Protein AF-A0A2P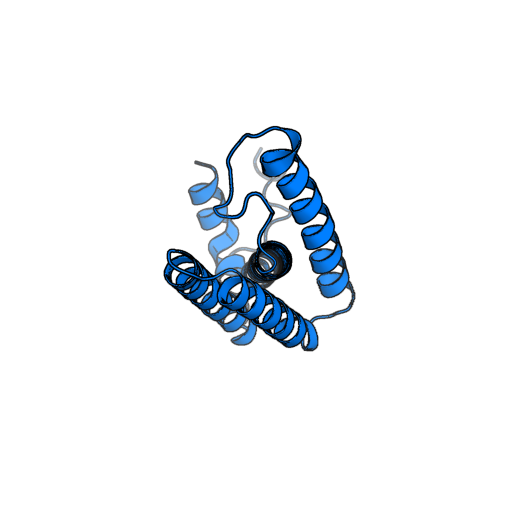5LZZ4-F1 (afdb_monomer_lite)

pLDDT: mean 92.98, std 9.51, range [43.91, 98.75]

Radius of gyration: 17.84 Å; chains: 1; bounding box: 35×32×54 Å

Secondary structure (DSSP, 8-state):
--SSSGGGSPPTT--PPP-HHHHHHHHHHHHHHHHHHHHHTT--HHHHHHHHHHHHHHHHHHHTTS-HHHHHHHHHHHHHHHHHHHIIIIIT-SS--TTSS--TTHHHHHHHHHHHHHHHHTSHHHHHHHHHHHHHHH-

Foldseek 3Di:
DPPPPCPPAFDAPDQQDADPLLVVLQVVLVVLVVCLVVQLPPDDLVSLVVSLVVLVVVLVVSCVPPDPVLVVVLVVQLVVVVVVCCCCPQNVPVDADPVRDDGSNRSSSSSSVSSSVVSCCSGSVCSNCVVVVVVVVPD

Sequence (139 aa):
MTQGFFQYFPKPRECYEHKKRDYFIAVFTFFCVAVCLITDADASLAKQNALGVCGWVFLLGLLLGENREIRLQVVIAIVFATLGEHFASPFMGGYTYRFGNVPAYVPPGHGMVYLTAVALARSGFFLRWHRQIAAFVVT

Structure (mmCIF, N/CA/C/O backbone):
data_AF-A0A2P5LZZ4-F1
#
_entry.id   AF-A0A2P5LZZ4-F1
#
loop_
_atom_site.group_PDB
_atom_site.id
_atom_site.type_symbol
_atom_site.label_atom_id
_atom_site.label_alt_id
_atom_site.label_comp_id
_atom_site.label_asym_id
_atom_site.label_entity_id
_atom_site.label_seq_id
_atom_site.pdbx_PDB_ins_code
_atom_site.Cartn_x
_atom_site.Cartn_y
_atom_site.Cartn_z
_atom_site.occupancy
_atom_site.B_iso_or_equiv
_atom_site.auth_seq_id
_atom_site.auth_comp_id
_atom_site.auth_asym_id
_atom_site.auth_atom_id
_atom_site.pdbx_PDB_model_num
ATOM 1 N N . MET A 1 1 ? 5.530 14.740 -36.698 1.00 43.91 1 MET A N 1
ATOM 2 C CA . MET A 1 1 ? 5.223 15.383 -35.398 1.00 43.91 1 MET A CA 1
ATOM 3 C C . MET A 1 1 ? 4.666 14.374 -34.377 1.00 43.91 1 MET A C 1
ATOM 5 O O . MET A 1 1 ? 3.587 14.574 -33.849 1.00 43.91 1 MET A O 1
ATOM 9 N N . THR A 1 2 ? 5.381 13.287 -34.060 1.00 52.97 2 THR A N 1
ATOM 10 C CA . THR A 1 2 ? 4.885 12.248 -33.115 1.00 52.97 2 THR A CA 1
ATOM 11 C C . THR A 1 2 ? 5.973 11.644 -32.217 1.00 52.97 2 THR A C 1
ATOM 13 O O . THR A 1 2 ? 5.719 10.667 -31.519 1.00 52.97 2 THR A O 1
ATOM 16 N N . GLN A 1 3 ? 7.186 12.210 -32.200 1.00 55.34 3 GLN A N 1
ATOM 17 C CA . GLN A 1 3 ? 8.318 11.618 -31.470 1.00 55.34 3 GLN A CA 1
ATOM 18 C C . GLN A 1 3 ? 8.503 12.112 -30.022 1.00 55.34 3 GLN A C 1
ATOM 20 O O . GLN A 1 3 ? 9.267 11.506 -29.285 1.00 55.34 3 GLN A O 1
ATOM 25 N N . GLY A 1 4 ? 7.786 13.147 -29.569 1.00 62.78 4 GLY A N 1
ATOM 26 C CA . GLY A 1 4 ? 8.041 13.748 -28.249 1.00 62.78 4 GLY A CA 1
ATOM 27 C C . GLY A 1 4 ? 7.485 12.980 -27.041 1.00 62.78 4 GLY A C 1
ATOM 28 O O . GLY A 1 4 ? 8.105 12.974 -25.985 1.00 62.78 4 GLY A O 1
ATOM 29 N N . PHE A 1 5 ? 6.333 12.313 -27.170 1.00 64.81 5 PHE A N 1
ATOM 30 C CA . PHE A 1 5 ? 5.643 11.713 -26.015 1.00 64.81 5 PHE A CA 1
ATOM 31 C C . PHE A 1 5 ? 6.083 10.272 -25.723 1.00 64.81 5 PHE A C 1
ATOM 33 O O . PHE A 1 5 ? 6.220 9.871 -24.571 1.00 64.81 5 PHE A O 1
ATOM 40 N N . PHE A 1 6 ? 6.342 9.479 -26.766 1.00 68.31 6 PHE A N 1
ATOM 41 C CA . PHE A 1 6 ? 6.600 8.044 -26.613 1.00 68.31 6 PHE A CA 1
ATOM 42 C C . PHE A 1 6 ? 8.049 7.690 -26.249 1.00 68.31 6 PHE A C 1
ATOM 44 O O . PHE A 1 6 ? 8.327 6.528 -25.980 1.00 68.31 6 PHE A O 1
ATOM 51 N N . GLN A 1 7 ? 8.962 8.664 -26.207 1.00 75.94 7 GLN A N 1
ATOM 52 C CA . GLN A 1 7 ? 10.387 8.419 -25.942 1.00 75.94 7 GLN A CA 1
ATOM 53 C C . GLN A 1 7 ? 10.683 7.919 -24.520 1.00 75.94 7 GLN A C 1
ATOM 55 O O . GLN A 1 7 ? 11.664 7.214 -24.313 1.00 75.94 7 GLN A O 1
ATOM 60 N N . TYR A 1 8 ? 9.834 8.265 -23.547 1.00 78.81 8 TYR A N 1
ATOM 61 C CA . TYR A 1 8 ? 9.987 7.844 -22.148 1.00 78.81 8 TYR A CA 1
ATOM 62 C C . TYR A 1 8 ? 9.306 6.511 -21.843 1.00 78.81 8 TYR A C 1
ATOM 64 O O . TYR A 1 8 ? 9.385 6.010 -20.724 1.00 78.81 8 TYR A O 1
ATOM 72 N N . PHE A 1 9 ? 8.607 5.942 -22.823 1.00 77.12 9 PHE A N 1
ATOM 73 C CA . PHE A 1 9 ? 7.935 4.673 -22.651 1.00 77.12 9 PHE A CA 1
ATOM 74 C C . PHE A 1 9 ? 8.865 3.495 -22.987 1.00 77.12 9 PHE A C 1
ATOM 76 O O . PHE A 1 9 ? 9.753 3.640 -23.832 1.00 77.12 9 PHE A O 1
ATOM 83 N N . PRO A 1 10 ? 8.643 2.315 -22.374 1.00 81.56 10 PRO A N 1
ATOM 84 C CA . PRO A 1 10 ? 9.338 1.085 -22.742 1.00 81.56 10 PRO A CA 1
ATOM 85 C C . PRO A 1 10 ? 9.316 0.825 -24.254 1.00 81.56 10 PRO A C 1
ATOM 87 O O . PRO A 1 10 ? 8.360 1.174 -24.959 1.00 81.56 10 PRO A O 1
ATOM 90 N N . LYS A 1 11 ? 10.391 0.219 -24.767 1.00 80.06 11 LYS A N 1
ATOM 91 C CA . LYS A 1 11 ? 10.520 -0.066 -26.195 1.00 80.06 11 LYS A CA 1
ATOM 92 C C . LYS A 1 11 ? 9.502 -1.138 -26.600 1.00 80.06 11 LYS A C 1
ATOM 94 O O . LYS A 1 11 ? 9.504 -2.243 -26.055 1.00 80.06 11 LYS A O 1
ATOM 99 N N . PRO A 1 12 ? 8.645 -0.868 -27.597 1.00 69.31 12 PRO A N 1
ATOM 100 C CA . PRO A 1 12 ? 7.708 -1.873 -28.066 1.00 69.31 12 PRO A CA 1
ATOM 101 C C . PRO A 1 12 ? 8.467 -3.071 -28.659 1.00 69.31 12 PRO A C 1
ATOM 103 O O . PRO A 1 12 ? 9.414 -2.885 -29.420 1.00 69.31 12 PRO A O 1
ATOM 106 N N . ARG A 1 13 ? 7.982 -4.290 -28.374 1.00 66.19 13 ARG A N 1
ATOM 107 C CA . ARG A 1 13 ? 8.487 -5.588 -28.883 1.00 66.19 13 ARG A CA 1
ATOM 108 C C . ARG A 1 13 ? 9.774 -6.129 -28.238 1.00 66.19 13 ARG A C 1
ATOM 110 O O . ARG A 1 13 ? 10.314 -7.109 -28.741 1.00 66.19 13 ARG A O 1
ATOM 117 N N . GLU A 1 14 ? 10.227 -5.579 -27.112 1.00 79.94 14 GLU A N 1
ATOM 118 C CA . GLU A 1 14 ? 11.214 -6.264 -26.262 1.00 79.94 14 GLU A CA 1
ATOM 119 C C . GLU A 1 14 ? 10.565 -7.391 -25.434 1.00 79.94 14 GLU A C 1
ATOM 121 O O . GLU A 1 14 ? 9.431 -7.287 -24.947 1.00 79.94 14 GLU A O 1
ATOM 126 N N . CYS A 1 15 ? 11.302 -8.489 -25.248 1.00 81.38 15 CYS A N 1
ATOM 127 C CA . CYS A 1 15 ? 10.918 -9.553 -24.326 1.00 81.38 15 CYS A CA 1
ATOM 128 C C . CYS A 1 15 ? 11.207 -9.119 -22.884 1.00 81.38 15 CYS A C 1
ATOM 130 O O . CYS A 1 15 ? 12.268 -9.408 -22.342 1.00 81.38 15 CYS A O 1
ATOM 132 N N . TYR A 1 16 ? 10.249 -8.438 -22.253 1.00 86.25 16 TYR A N 1
ATOM 133 C CA . TYR A 1 16 ? 10.329 -8.141 -20.822 1.00 86.25 16 TYR A CA 1
ATOM 134 C C . TYR A 1 16 ? 10.128 -9.403 -19.979 1.00 86.25 16 TYR A C 1
ATOM 136 O O . TYR A 1 16 ? 9.111 -10.091 -20.109 1.00 86.25 16 TYR A O 1
ATOM 144 N N . GLU A 1 17 ? 11.094 -9.699 -19.110 1.00 88.56 17 GLU A N 1
ATOM 145 C CA . GLU A 1 17 ? 11.019 -10.838 -18.199 1.00 88.56 17 GLU A CA 1
ATOM 146 C C . GLU A 1 17 ? 9.923 -10.657 -17.143 1.00 88.56 17 GLU A C 1
ATOM 148 O O . GLU A 1 17 ? 9.690 -9.575 -16.597 1.00 88.56 17 GLU A O 1
ATOM 153 N N . HIS A 1 18 ? 9.250 -11.758 -16.821 1.00 91.75 18 HIS A N 1
ATOM 154 C CA . HIS A 1 18 ? 8.247 -11.792 -15.768 1.00 91.75 18 HIS A CA 1
ATOM 155 C C . HIS A 1 18 ? 8.897 -12.149 -14.432 1.00 91.75 18 HIS A C 1
ATOM 157 O O . HIS A 1 18 ? 9.482 -13.219 -14.279 1.00 91.75 18 HIS A O 1
ATOM 163 N N . LYS A 1 19 ? 8.699 -11.303 -13.420 1.00 92.50 19 LYS A N 1
ATOM 164 C CA . LYS A 1 19 ? 9.068 -11.611 -12.037 1.00 92.50 19 LYS A CA 1
ATOM 165 C C . LYS A 1 19 ? 7.833 -12.076 -11.277 1.00 92.50 19 LYS A C 1
ATOM 167 O O . LYS A 1 19 ? 6.942 -11.284 -10.989 1.00 92.50 19 LYS A O 1
ATOM 172 N N . LYS A 1 20 ? 7.778 -13.366 -10.924 1.00 95.69 20 LYS A N 1
ATOM 173 C CA . LYS A 1 20 ? 6.639 -13.969 -10.195 1.00 95.69 20 LYS A CA 1
ATOM 174 C C . LYS A 1 20 ? 6.271 -13.194 -8.923 1.00 95.69 20 LYS A C 1
ATOM 176 O O . LYS A 1 20 ? 5.094 -13.052 -8.612 1.00 95.69 20 LYS A O 1
ATOM 181 N N . ARG A 1 21 ? 7.277 -12.657 -8.227 1.00 96.62 21 ARG A N 1
ATOM 182 C CA . ARG A 1 21 ? 7.099 -11.866 -7.005 1.00 96.62 21 ARG A CA 1
ATOM 183 C C . ARG A 1 21 ? 6.256 -10.605 -7.218 1.00 96.62 21 ARG A C 1
ATOM 185 O O . ARG A 1 21 ? 5.468 -10.281 -6.341 1.00 96.62 21 ARG A O 1
ATOM 192 N N . ASP A 1 22 ? 6.378 -9.933 -8.361 1.00 97.56 22 ASP A N 1
ATOM 193 C CA . ASP A 1 22 ? 5.622 -8.701 -8.615 1.00 97.56 22 ASP A CA 1
ATOM 194 C C . ASP A 1 22 ? 4.116 -8.984 -8.732 1.00 97.56 22 ASP A C 1
ATOM 196 O O . ASP A 1 22 ? 3.294 -8.290 -8.139 1.00 97.56 22 ASP A O 1
ATOM 200 N N . TYR A 1 23 ? 3.756 -10.075 -9.414 1.00 97.88 23 TYR A N 1
ATOM 201 C CA . TYR A 1 23 ? 2.368 -10.539 -9.489 1.00 97.88 23 TYR A CA 1
ATOM 202 C C . TYR A 1 23 ? 1.862 -11.054 -8.140 1.00 97.88 23 TYR A C 1
ATOM 204 O O . TYR A 1 23 ? 0.712 -10.807 -7.787 1.00 97.88 23 TYR A O 1
ATOM 212 N N . PHE A 1 24 ? 2.717 -11.736 -7.371 1.00 98.31 24 PHE A N 1
ATOM 213 C CA . PHE A 1 24 ? 2.373 -12.180 -6.021 1.00 98.31 24 PHE A CA 1
ATOM 214 C C . PHE A 1 24 ? 2.026 -10.999 -5.107 1.00 98.31 24 PHE A C 1
ATOM 216 O O . PHE A 1 24 ? 0.985 -11.047 -4.464 1.00 98.31 24 PHE A O 1
ATOM 223 N N . ILE A 1 25 ? 2.840 -9.933 -5.088 1.00 98.44 25 ILE A N 1
ATOM 224 C CA . ILE A 1 25 ? 2.567 -8.715 -4.302 1.00 98.44 25 ILE A CA 1
ATOM 225 C C . ILE A 1 25 ? 1.177 -8.167 -4.636 1.00 98.44 25 ILE A C 1
ATOM 227 O O . ILE A 1 25 ? 0.401 -7.878 -3.725 1.00 98.44 25 ILE A O 1
ATOM 231 N N . ALA A 1 26 ? 0.855 -8.063 -5.929 1.00 98.19 26 ALA A N 1
ATOM 232 C CA . ALA A 1 26 ? -0.430 -7.547 -6.384 1.00 98.19 26 ALA A CA 1
ATOM 233 C C . ALA A 1 26 ? -1.597 -8.433 -5.927 1.00 98.19 26 ALA A C 1
ATOM 235 O O . ALA A 1 26 ? -2.501 -7.955 -5.245 1.00 98.19 26 ALA A O 1
ATOM 236 N N . VAL A 1 27 ? -1.562 -9.730 -6.250 1.00 98.56 27 VAL A N 1
ATOM 237 C CA . VAL A 1 27 ? -2.631 -10.679 -5.889 1.00 98.56 27 VAL A CA 1
ATOM 238 C C . VAL A 1 27 ? -2.822 -10.742 -4.377 1.00 98.56 27 VAL A C 1
ATOM 240 O O . VAL A 1 27 ? -3.952 -10.679 -3.898 1.00 98.56 27 VAL A O 1
ATOM 243 N N . PHE A 1 28 ? -1.727 -10.827 -3.625 1.00 98.62 28 PHE A N 1
ATOM 244 C CA . PHE A 1 28 ? -1.767 -10.882 -2.170 1.00 98.62 28 PHE A CA 1
ATOM 245 C C . PHE A 1 28 ? -2.364 -9.603 -1.575 1.00 98.62 28 PHE A C 1
ATOM 247 O O . PHE A 1 28 ? -3.224 -9.680 -0.704 1.00 98.62 28 PHE A O 1
ATOM 254 N N . THR A 1 29 ? -1.985 -8.432 -2.091 1.00 98.56 29 THR A N 1
ATOM 255 C CA . THR A 1 29 ? -2.534 -7.149 -1.634 1.00 98.56 29 THR A CA 1
ATOM 256 C C . THR A 1 29 ? -4.031 -7.046 -1.924 1.00 98.56 29 THR A C 1
ATOM 258 O O . THR A 1 29 ? -4.794 -6.711 -1.020 1.00 98.56 29 THR A O 1
ATOM 261 N N . PHE A 1 30 ? -4.480 -7.382 -3.139 1.00 98.00 30 PHE A N 1
ATOM 262 C CA . PHE A 1 30 ? -5.911 -7.398 -3.476 1.00 98.00 30 PHE A CA 1
ATOM 263 C C . PHE A 1 30 ? -6.697 -8.368 -2.591 1.00 98.00 30 PHE A C 1
ATOM 265 O O . PHE A 1 30 ? -7.775 -8.022 -2.107 1.00 98.00 30 PHE A O 1
ATOM 272 N N . PHE A 1 31 ? -6.138 -9.552 -2.327 1.00 98.38 31 PHE A N 1
ATOM 273 C CA . PHE A 1 31 ? -6.720 -10.512 -1.396 1.00 98.38 31 PHE A CA 1
ATOM 274 C C . PHE A 1 31 ? -6.839 -9.929 0.019 1.00 98.38 31 PHE A C 1
ATOM 276 O O . PHE A 1 31 ? -7.923 -9.960 0.600 1.00 98.38 31 PHE A O 1
ATOM 283 N N . CYS A 1 32 ? -5.769 -9.338 0.559 1.00 98.12 32 CYS A N 1
ATOM 284 C CA . CYS A 1 32 ? -5.786 -8.710 1.880 1.00 98.12 32 CYS A CA 1
ATOM 285 C C . CYS A 1 32 ? -6.805 -7.569 1.972 1.00 98.12 32 CYS A C 1
ATOM 287 O O . CYS A 1 32 ? -7.504 -7.478 2.977 1.00 98.12 32 CYS A O 1
ATOM 289 N N . VAL A 1 33 ? -6.922 -6.726 0.940 1.00 96.75 33 VAL A N 1
ATOM 290 C CA . VAL A 1 33 ? -7.915 -5.639 0.894 1.00 96.75 33 VAL A CA 1
ATOM 291 C C . VAL A 1 33 ? -9.335 -6.202 0.911 1.00 96.75 33 VAL A C 1
ATOM 293 O O . VAL A 1 33 ? -10.146 -5.762 1.724 1.00 96.75 33 VAL A O 1
ATOM 296 N N . ALA A 1 34 ? -9.628 -7.203 0.076 1.00 97.06 34 ALA A N 1
ATOM 297 C CA . ALA A 1 34 ? -10.946 -7.834 0.033 1.00 97.06 34 ALA A CA 1
ATOM 298 C C . ALA A 1 34 ? -11.314 -8.469 1.384 1.00 97.06 34 ALA A C 1
ATOM 300 O O . ALA A 1 34 ? -12.394 -8.212 1.917 1.00 97.06 34 ALA A O 1
ATOM 301 N N . VAL A 1 35 ? -10.393 -9.240 1.975 1.00 96.56 35 VAL A N 1
ATOM 302 C CA . VAL A 1 35 ? -10.589 -9.844 3.300 1.00 96.56 35 VAL A CA 1
ATOM 303 C C . VAL A 1 35 ? -10.785 -8.768 4.363 1.00 96.56 35 VAL A C 1
ATOM 305 O O . VAL A 1 35 ? -11.704 -8.891 5.167 1.00 96.56 35 VAL A O 1
ATOM 308 N N . CYS A 1 36 ? -9.972 -7.710 4.365 1.00 95.75 36 CYS A N 1
ATOM 309 C CA . CYS A 1 36 ? -10.065 -6.629 5.345 1.00 95.75 36 CYS A CA 1
ATOM 310 C C . CYS A 1 36 ? -11.427 -5.925 5.281 1.00 95.75 36 CYS A C 1
ATOM 312 O O . CYS A 1 36 ? -12.081 -5.801 6.311 1.00 95.75 36 CYS A O 1
ATOM 314 N N . LEU A 1 37 ? -11.896 -5.551 4.085 1.00 92.44 37 LEU A N 1
ATOM 315 C CA . LEU A 1 37 ? -13.185 -4.872 3.901 1.00 92.44 37 LEU A CA 1
ATOM 316 C C . LEU A 1 37 ? -14.367 -5.722 4.376 1.00 92.44 37 LEU A C 1
ATOM 318 O O . LEU A 1 37 ? -15.234 -5.228 5.093 1.00 92.44 37 LEU A O 1
ATOM 322 N N . ILE A 1 38 ? -14.383 -7.008 4.016 1.00 95.44 38 ILE A N 1
ATOM 323 C CA . ILE A 1 38 ? -15.435 -7.936 4.454 1.00 95.44 38 ILE A CA 1
ATOM 324 C C . ILE A 1 38 ? -15.373 -8.127 5.973 1.00 95.44 38 ILE A C 1
ATOM 326 O O . ILE A 1 38 ? -16.398 -8.152 6.647 1.00 95.44 38 ILE A O 1
ATOM 330 N N . THR A 1 39 ? -14.163 -8.246 6.519 1.00 94.81 39 THR A N 1
ATOM 331 C CA . THR A 1 39 ? -13.945 -8.549 7.936 1.00 94.81 39 THR A CA 1
ATOM 332 C C . THR A 1 39 ? -14.212 -7.349 8.842 1.00 94.81 39 THR A C 1
ATOM 334 O O . THR A 1 39 ? -14.633 -7.549 9.984 1.00 94.81 39 THR A O 1
ATOM 337 N N . ASP A 1 40 ? -13.954 -6.125 8.375 1.00 94.31 40 ASP A N 1
ATOM 338 C CA . ASP A 1 40 ? -14.170 -4.902 9.153 1.00 94.31 40 ASP A CA 1
ATOM 339 C C . ASP A 1 40 ? -15.642 -4.471 9.188 1.00 94.31 40 ASP A C 1
ATOM 341 O O . ASP A 1 40 ? -16.058 -3.822 10.152 1.00 94.31 40 ASP A O 1
ATOM 345 N N . ALA A 1 41 ? -16.454 -4.900 8.213 1.00 92.19 41 ALA A N 1
ATOM 346 C CA . ALA A 1 41 ? -17.870 -4.539 8.083 1.00 92.19 41 ALA A CA 1
ATOM 347 C C . ALA A 1 41 ? -18.676 -4.710 9.386 1.00 92.19 41 ALA A C 1
ATOM 349 O O . ALA A 1 41 ? -19.506 -3.863 9.714 1.00 92.19 41 ALA A O 1
ATOM 350 N N . ASP A 1 42 ? -18.364 -5.733 10.186 1.00 92.88 42 ASP A N 1
ATOM 351 C CA . ASP A 1 42 ? -18.997 -6.045 11.476 1.00 92.88 42 ASP A CA 1
ATOM 352 C C . ASP A 1 42 ? -18.000 -6.130 12.652 1.00 92.88 42 ASP A C 1
ATOM 354 O O . ASP A 1 42 ? -18.327 -6.616 13.735 1.00 92.88 42 ASP A O 1
ATOM 358 N N . ALA A 1 43 ? -16.757 -5.680 12.454 1.00 92.75 43 ALA A N 1
ATOM 359 C CA . ALA A 1 43 ? -15.705 -5.848 13.445 1.00 92.75 43 ALA A CA 1
ATOM 360 C C . ALA A 1 43 ? -15.924 -5.083 14.762 1.00 92.75 43 ALA A C 1
ATOM 362 O O . ALA A 1 43 ? -16.386 -3.947 14.810 1.00 92.75 43 ALA A O 1
ATOM 363 N N . SER A 1 44 ? -15.470 -5.681 15.864 1.00 96.19 44 SER A N 1
ATOM 364 C CA . SER A 1 44 ? -15.185 -4.927 17.084 1.00 96.19 44 SER A CA 1
ATOM 365 C C . SER A 1 44 ? -13.918 -4.082 16.905 1.00 96.19 44 SER A C 1
ATOM 367 O O . SER A 1 44 ? -13.079 -4.376 16.050 1.00 96.19 44 SER A O 1
ATOM 369 N N . LEU A 1 45 ? -13.717 -3.073 17.758 1.00 95.50 45 LEU A N 1
ATOM 370 C CA . LEU A 1 45 ? -12.493 -2.263 17.741 1.00 95.50 45 LEU A CA 1
ATOM 371 C C . LEU A 1 45 ? -11.225 -3.122 17.915 1.00 95.50 45 LEU A C 1
ATOM 373 O O . LEU A 1 45 ? -10.213 -2.887 17.263 1.00 95.50 45 LEU A O 1
ATOM 377 N N . ALA A 1 46 ? -11.294 -4.173 18.740 1.00 96.50 46 ALA A N 1
ATOM 378 C CA . ALA A 1 46 ? -10.191 -5.117 18.915 1.00 96.50 46 ALA A CA 1
ATOM 379 C C . ALA A 1 46 ? -9.875 -5.889 17.622 1.00 96.50 46 ALA A C 1
ATOM 381 O O . ALA A 1 46 ? -8.708 -6.010 17.252 1.00 96.50 46 ALA A O 1
ATOM 382 N N . LYS A 1 47 ? -10.903 -6.365 16.903 1.00 96.25 47 LYS A N 1
ATOM 383 C CA . LYS A 1 47 ? -10.746 -7.051 15.609 1.00 96.25 47 LYS A CA 1
ATOM 384 C C . LYS A 1 47 ? -10.189 -6.093 14.547 1.00 96.25 47 LYS A C 1
ATOM 386 O O . LYS A 1 47 ? -9.285 -6.474 13.812 1.00 96.25 47 LYS A O 1
ATOM 391 N N . GLN A 1 48 ? -10.635 -4.836 14.534 1.00 97.00 48 GLN A N 1
ATOM 392 C CA . GLN A 1 48 ? -10.096 -3.795 13.654 1.00 97.00 48 GLN A CA 1
ATOM 393 C C . GLN A 1 48 ? -8.609 -3.498 13.932 1.00 97.00 48 GLN A C 1
ATOM 395 O O . GLN A 1 48 ? -7.803 -3.402 13.006 1.00 97.00 48 GLN A O 1
ATOM 400 N N . ASN A 1 49 ? -8.213 -3.415 15.204 1.00 96.75 49 ASN A N 1
ATOM 401 C CA . ASN A 1 49 ? -6.810 -3.234 15.583 1.00 96.75 49 ASN A CA 1
ATOM 402 C C . ASN A 1 49 ? -5.955 -4.458 15.225 1.00 96.75 49 ASN A C 1
ATOM 404 O O . ASN A 1 49 ? -4.827 -4.296 14.760 1.00 96.75 49 ASN A O 1
ATOM 408 N N . ALA A 1 50 ? -6.494 -5.672 15.375 1.00 97.69 50 ALA A N 1
ATOM 409 C CA . ALA A 1 50 ? -5.825 -6.895 14.937 1.00 97.69 50 ALA A CA 1
ATOM 410 C C . ALA A 1 50 ? -5.585 -6.896 13.418 1.00 97.69 50 ALA A C 1
ATOM 412 O O . ALA A 1 50 ? -4.476 -7.206 12.984 1.00 97.69 50 ALA A O 1
ATOM 413 N N . LEU A 1 51 ? -6.565 -6.457 12.615 1.00 97.56 51 LEU A N 1
ATOM 414 C CA . LEU A 1 51 ? -6.373 -6.228 11.175 1.00 97.56 51 LEU A CA 1
ATOM 415 C C . LEU A 1 51 ? -5.254 -5.210 10.910 1.00 97.56 51 LEU A C 1
ATOM 417 O O . LEU A 1 51 ? -4.456 -5.407 9.995 1.00 97.56 51 LEU A O 1
ATOM 421 N N . GLY A 1 52 ? -5.151 -4.163 11.733 1.00 97.81 52 GLY A N 1
ATOM 422 C CA . GLY A 1 52 ? -4.056 -3.193 11.677 1.00 97.81 52 GLY A CA 1
ATOM 423 C C . GLY A 1 52 ? -2.681 -3.821 11.889 1.00 97.81 52 GLY A C 1
ATOM 424 O O . GLY A 1 52 ? -1.775 -3.615 11.079 1.00 97.81 52 GLY A O 1
ATOM 425 N N . VAL A 1 53 ? -2.536 -4.641 12.932 1.00 98.44 53 VAL A N 1
ATOM 426 C CA . VAL A 1 53 ? -1.297 -5.389 13.204 1.00 98.44 53 VAL A CA 1
ATOM 427 C C . VAL A 1 53 ? -0.962 -6.321 12.039 1.00 98.44 53 VAL A C 1
ATOM 429 O O . VAL A 1 53 ? 0.170 -6.304 11.554 1.00 98.44 53 VAL A O 1
ATOM 432 N N . CYS A 1 54 ? -1.937 -7.087 11.542 1.00 98.31 54 CYS A N 1
ATOM 433 C CA . CYS A 1 54 ? -1.745 -7.958 10.381 1.00 98.31 54 CYS A CA 1
ATOM 434 C C . CYS A 1 54 ? -1.292 -7.168 9.147 1.00 98.31 54 CYS A C 1
ATOM 436 O O . CYS A 1 54 ? -0.335 -7.570 8.488 1.00 98.31 54 CYS A O 1
ATOM 438 N N . GLY A 1 55 ? -1.924 -6.024 8.868 1.00 98.38 55 GLY A N 1
ATOM 439 C CA . GLY A 1 55 ? -1.557 -5.148 7.758 1.00 98.38 55 GLY A CA 1
ATOM 440 C C . GLY A 1 55 ? -0.098 -4.699 7.831 1.00 98.38 55 GLY A C 1
ATOM 441 O O . GLY A 1 55 ? 0.625 -4.799 6.840 1.00 98.38 55 GLY A O 1
ATOM 442 N N . TRP A 1 56 ? 0.367 -4.270 9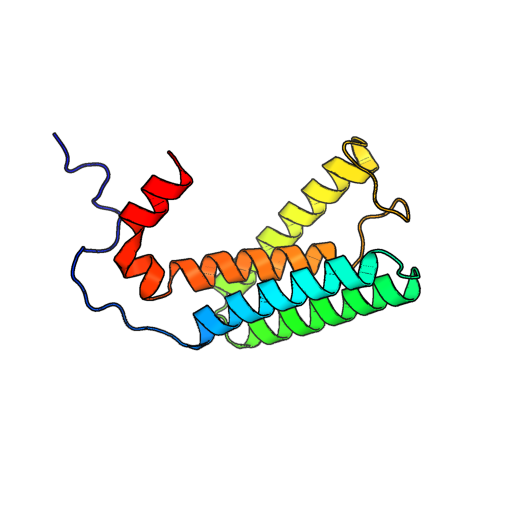.007 1.00 98.62 56 TRP A N 1
ATOM 443 C CA . TRP A 1 56 ? 1.769 -3.891 9.205 1.00 98.62 56 TRP A CA 1
ATOM 444 C C . TRP A 1 56 ? 2.731 -5.068 9.051 1.00 98.62 56 TRP A C 1
ATOM 446 O O . TRP A 1 56 ? 3.741 -4.929 8.363 1.00 98.62 56 TRP A O 1
ATOM 456 N N . VAL A 1 57 ? 2.422 -6.228 9.637 1.00 98.75 57 VAL A N 1
ATOM 457 C CA . VAL A 1 57 ? 3.249 -7.441 9.498 1.00 98.75 57 VAL A CA 1
ATOM 458 C C . VAL A 1 57 ? 3.390 -7.834 8.028 1.00 98.75 57 VAL A C 1
ATOM 460 O O . VAL A 1 57 ? 4.498 -8.096 7.559 1.00 98.75 57 VAL A O 1
ATOM 463 N N . PHE A 1 58 ? 2.286 -7.827 7.285 1.00 98.62 58 PHE A N 1
ATOM 464 C CA . PHE A 1 58 ? 2.274 -8.151 5.864 1.00 98.62 58 PHE A CA 1
ATOM 465 C C . PHE A 1 58 ? 3.063 -7.140 5.040 1.00 98.62 58 PHE A C 1
ATOM 467 O O . PHE A 1 58 ? 3.946 -7.542 4.283 1.00 98.62 58 PHE A O 1
ATOM 474 N N . LEU A 1 59 ? 2.821 -5.842 5.228 1.00 98.75 59 LEU A N 1
ATOM 475 C CA . LEU A 1 59 ? 3.572 -4.795 4.541 1.00 98.75 59 LEU A CA 1
ATOM 476 C C . LEU A 1 59 ? 5.079 -4.926 4.796 1.00 98.75 59 LEU A C 1
ATOM 478 O O . LEU A 1 59 ? 5.864 -4.943 3.848 1.00 98.75 59 LEU A O 1
ATOM 482 N N . LEU A 1 60 ? 5.487 -5.049 6.062 1.00 98.69 60 LEU A N 1
ATOM 483 C CA . LEU A 1 60 ? 6.896 -5.196 6.425 1.00 98.69 60 LEU A CA 1
ATOM 484 C C . LEU A 1 60 ? 7.500 -6.448 5.783 1.00 98.69 60 LEU A C 1
ATOM 486 O O . LEU A 1 60 ? 8.581 -6.362 5.204 1.00 98.69 60 LEU A O 1
ATOM 490 N N . GLY A 1 61 ? 6.781 -7.574 5.800 1.00 98.69 61 GLY A N 1
ATOM 491 C CA . GLY A 1 61 ? 7.193 -8.809 5.133 1.00 98.69 61 GLY A CA 1
ATOM 492 C C . GLY A 1 61 ? 7.408 -8.639 3.626 1.00 98.69 61 GLY A C 1
ATOM 493 O O . GLY A 1 61 ? 8.433 -9.073 3.099 1.00 98.69 61 GLY A O 1
ATOM 494 N N . LEU A 1 62 ? 6.499 -7.953 2.926 1.00 98.56 62 LEU A N 1
ATOM 495 C CA . LEU A 1 62 ? 6.647 -7.672 1.491 1.00 98.56 62 LEU A CA 1
ATOM 496 C C . LEU A 1 62 ? 7.857 -6.765 1.204 1.00 98.56 62 LEU A C 1
ATOM 498 O O . LEU A 1 62 ? 8.579 -6.992 0.223 1.00 98.56 62 LEU A O 1
ATOM 502 N N . LEU A 1 63 ? 8.107 -5.780 2.075 1.00 98.56 63 LEU A N 1
ATOM 503 C CA . LEU A 1 63 ? 9.219 -4.830 1.969 1.00 98.56 63 LEU A CA 1
ATOM 504 C C . LEU A 1 63 ? 10.597 -5.456 2.220 1.00 98.56 63 LEU A C 1
ATOM 506 O O . LEU A 1 63 ? 11.592 -4.920 1.722 1.00 98.56 63 LEU A O 1
ATOM 510 N N . LEU A 1 64 ? 10.686 -6.594 2.923 1.00 97.81 64 LEU A N 1
ATOM 511 C CA . LEU A 1 64 ? 11.963 -7.289 3.149 1.00 97.81 64 LEU A CA 1
ATOM 512 C C . LEU A 1 64 ? 12.677 -7.649 1.839 1.00 97.81 64 LEU A C 1
ATOM 514 O O . LEU A 1 64 ? 13.904 -7.621 1.788 1.00 97.81 64 LEU A O 1
ATOM 518 N N . GLY A 1 65 ? 11.933 -7.924 0.767 1.00 95.44 65 GLY A N 1
ATOM 519 C CA . GLY A 1 65 ? 12.521 -8.199 -0.546 1.00 95.44 65 GLY A CA 1
ATOM 520 C C . GLY A 1 65 ? 12.762 -6.961 -1.421 1.00 95.44 65 GLY A C 1
ATOM 521 O O . GLY A 1 65 ? 13.225 -7.105 -2.551 1.00 95.44 65 GLY A O 1
ATOM 522 N N . GLU A 1 66 ? 12.406 -5.756 -0.974 1.00 98.12 66 GLU A N 1
ATOM 523 C CA . GLU A 1 66 ? 12.591 -4.520 -1.749 1.00 98.12 66 GLU A CA 1
ATOM 524 C C . GLU A 1 66 ? 13.922 -3.829 -1.447 1.00 98.12 66 GLU A C 1
ATOM 526 O O . GLU A 1 66 ? 14.503 -4.016 -0.377 1.00 98.12 66 GLU A O 1
ATOM 531 N N . ASN A 1 67 ? 14.388 -3.004 -2.389 1.00 97.69 67 ASN A N 1
ATOM 532 C CA . ASN A 1 67 ? 15.560 -2.150 -2.200 1.00 97.69 67 ASN A CA 1
ATOM 533 C C . ASN A 1 67 ? 15.236 -0.921 -1.328 1.00 97.69 67 ASN A C 1
ATOM 535 O O . ASN A 1 67 ? 14.085 -0.664 -0.962 1.00 97.69 67 ASN A O 1
ATOM 539 N N . ARG A 1 68 ? 16.273 -0.160 -0.961 1.00 98.12 68 ARG A N 1
ATOM 540 C CA . ARG A 1 68 ? 16.142 0.984 -0.049 1.00 98.12 68 ARG A CA 1
ATOM 541 C C . ARG A 1 68 ? 15.262 2.085 -0.638 1.00 98.12 68 ARG A C 1
ATOM 543 O O . ARG A 1 68 ? 14.500 2.707 0.098 1.00 98.12 68 ARG A O 1
ATOM 550 N N . GLU A 1 69 ? 15.352 2.295 -1.943 1.00 98.19 69 GLU A N 1
ATOM 551 C CA . GLU A 1 69 ? 14.625 3.325 -2.676 1.00 98.19 69 GLU A CA 1
ATOM 552 C C . GLU A 1 69 ? 13.115 3.064 -2.625 1.00 98.19 69 GLU A C 1
ATOM 554 O O . GLU A 1 69 ? 12.354 3.946 -2.233 1.00 98.19 69 GLU A O 1
ATOM 559 N N . ILE A 1 70 ? 12.680 1.836 -2.925 1.00 98.19 70 ILE A N 1
ATOM 560 C CA . ILE A 1 70 ? 11.260 1.455 -2.895 1.00 98.19 70 ILE A CA 1
ATOM 561 C C . ILE A 1 70 ? 10.723 1.470 -1.464 1.00 98.19 70 ILE A C 1
ATOM 563 O O . ILE A 1 70 ? 9.618 1.956 -1.229 1.00 98.19 70 ILE A O 1
ATOM 567 N N . ARG A 1 71 ? 11.506 1.001 -0.484 1.00 98.69 71 ARG A N 1
ATOM 568 C CA . ARG A 1 71 ? 11.119 1.096 0.934 1.00 98.69 71 ARG A CA 1
ATOM 569 C C . ARG A 1 71 ? 10.871 2.546 1.345 1.00 98.69 71 ARG A C 1
ATOM 571 O O . ARG A 1 71 ? 9.864 2.826 1.990 1.00 98.69 71 ARG A O 1
ATOM 578 N N . LEU A 1 72 ? 11.753 3.465 0.949 1.00 98.56 72 LEU A N 1
ATOM 579 C CA . LEU A 1 72 ? 11.596 4.888 1.246 1.00 98.56 72 LEU A CA 1
ATOM 580 C C . LEU A 1 72 ? 10.366 5.480 0.547 1.00 98.56 72 LEU A C 1
ATOM 582 O O . LEU A 1 72 ? 9.597 6.193 1.186 1.00 98.56 72 LEU A O 1
ATOM 586 N N . GLN A 1 73 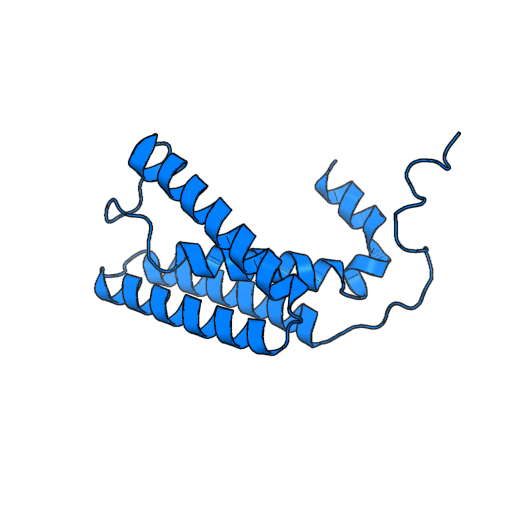? 10.146 5.155 -0.729 1.00 98.44 73 GLN A N 1
ATOM 587 C CA . GLN A 1 73 ? 8.952 5.581 -1.463 1.00 98.44 73 GLN A CA 1
ATOM 588 C C . GLN A 1 73 ? 7.661 5.123 -0.776 1.00 98.44 73 GLN A C 1
ATOM 590 O O . GLN A 1 73 ? 6.746 5.924 -0.602 1.00 98.44 73 GLN A O 1
ATOM 595 N N . VAL A 1 74 ? 7.605 3.865 -0.329 1.00 98.62 74 VAL A N 1
ATOM 596 C CA . VAL A 1 74 ? 6.454 3.314 0.401 1.00 98.62 74 VAL A CA 1
ATOM 597 C C . VAL A 1 74 ? 6.241 4.048 1.725 1.00 98.62 74 VAL A C 1
ATOM 599 O O . VAL A 1 74 ? 5.113 4.415 2.034 1.00 98.62 74 VAL A O 1
ATOM 602 N N . VAL A 1 75 ? 7.304 4.322 2.488 1.00 98.62 75 VAL A N 1
ATOM 603 C CA . VAL A 1 75 ? 7.201 5.101 3.735 1.00 98.62 75 VAL A CA 1
ATOM 604 C C . VAL A 1 75 ? 6.648 6.502 3.466 1.00 98.62 75 VAL A C 1
ATOM 606 O O . VAL A 1 75 ? 5.723 6.932 4.154 1.00 98.62 75 VAL A O 1
ATOM 609 N N . ILE A 1 76 ? 7.157 7.197 2.445 1.00 98.50 76 ILE A N 1
ATOM 610 C CA . ILE A 1 76 ? 6.664 8.527 2.055 1.00 98.50 76 ILE A CA 1
ATOM 611 C C . ILE A 1 76 ? 5.187 8.455 1.650 1.00 98.50 76 ILE A C 1
ATOM 613 O O . ILE A 1 76 ? 4.392 9.280 2.099 1.00 98.50 76 ILE A O 1
ATOM 617 N N . ALA A 1 77 ? 4.804 7.454 0.853 1.00 98.25 77 ALA A N 1
ATOM 618 C CA . ALA A 1 77 ? 3.423 7.249 0.429 1.00 98.25 77 ALA A CA 1
ATOM 619 C C . ALA A 1 77 ? 2.487 7.010 1.621 1.00 98.25 77 ALA A C 1
ATOM 621 O O . ALA A 1 77 ? 1.410 7.597 1.669 1.00 98.25 77 ALA A O 1
ATOM 622 N N . ILE A 1 78 ? 2.907 6.211 2.608 1.00 98.62 78 ILE A N 1
ATOM 623 C CA . ILE A 1 78 ? 2.135 5.974 3.836 1.00 98.62 78 ILE A CA 1
ATOM 624 C C . ILE A 1 78 ? 1.951 7.270 4.614 1.00 98.62 78 ILE A C 1
ATOM 626 O O . ILE A 1 78 ? 0.830 7.565 5.017 1.00 98.62 78 ILE A O 1
ATOM 630 N N . VAL A 1 79 ? 3.019 8.046 4.822 1.00 98.62 79 VAL A N 1
ATOM 631 C CA . VAL A 1 79 ? 2.934 9.322 5.551 1.00 98.62 79 VAL A CA 1
ATOM 632 C C . VAL A 1 79 ? 1.969 10.266 4.843 1.00 98.62 79 VAL A C 1
ATOM 634 O O . VAL A 1 79 ? 1.045 10.779 5.469 1.00 98.62 79 VAL A O 1
ATOM 637 N N . PHE A 1 80 ? 2.137 10.449 3.533 1.00 98.50 80 PHE A N 1
ATOM 638 C CA . PHE A 1 80 ? 1.290 11.340 2.749 1.00 98.50 80 PHE A CA 1
ATOM 639 C C . PHE A 1 80 ? -0.178 10.895 2.752 1.00 98.50 80 PHE A C 1
ATOM 641 O O . PHE A 1 80 ? -1.058 11.697 3.059 1.00 98.50 80 PHE A O 1
ATOM 648 N N . ALA A 1 81 ? -0.443 9.615 2.476 1.00 98.12 81 ALA A N 1
ATOM 649 C CA . ALA A 1 81 ? -1.797 9.069 2.470 1.00 98.12 81 ALA A CA 1
ATOM 650 C C . ALA A 1 81 ? -2.442 9.155 3.857 1.00 98.12 81 ALA A C 1
ATOM 652 O O . ALA A 1 81 ? -3.583 9.575 3.967 1.00 98.12 81 ALA A O 1
ATOM 653 N N . THR A 1 82 ? -1.701 8.850 4.924 1.00 97.94 82 THR A N 1
ATOM 654 C CA . THR A 1 82 ? -2.219 8.920 6.299 1.00 97.94 82 THR A CA 1
ATOM 655 C C . THR A 1 82 ? -2.586 10.348 6.689 1.00 97.94 82 THR A C 1
ATOM 657 O O . THR A 1 82 ? -3.640 10.558 7.284 1.00 97.94 82 THR A O 1
ATOM 660 N N . LEU A 1 83 ? -1.750 11.336 6.354 1.00 98.19 83 LEU A N 1
ATOM 661 C CA . LEU A 1 83 ? -2.067 12.745 6.602 1.00 98.19 83 LEU A CA 1
ATOM 662 C C . LEU A 1 83 ? -3.296 13.186 5.801 1.00 98.19 83 LEU A C 1
ATOM 664 O O . LEU A 1 83 ? -4.190 13.818 6.362 1.00 98.19 83 LEU A O 1
ATOM 668 N N . GLY A 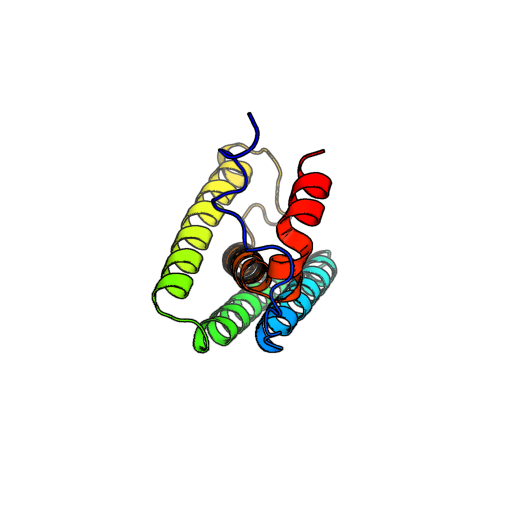1 84 ? -3.360 12.814 4.520 1.00 97.75 84 GLY A N 1
ATOM 669 C CA . GLY A 1 84 ? -4.517 13.081 3.666 1.00 97.75 84 GLY A CA 1
ATOM 670 C C . GLY A 1 84 ? -5.799 12.453 4.209 1.00 97.75 84 GLY A C 1
ATOM 671 O O . GLY A 1 84 ? -6.835 13.106 4.231 1.00 97.75 84 GLY A O 1
ATOM 672 N N . GLU A 1 85 ? -5.716 11.233 4.731 1.00 97.50 85 GLU A N 1
ATOM 673 C CA . GLU A 1 85 ? -6.841 10.510 5.320 1.00 97.50 85 GLU A CA 1
ATOM 674 C C . GLU A 1 85 ? -7.358 11.189 6.596 1.00 97.50 85 GLU A C 1
ATOM 676 O O . GLU A 1 85 ? -8.560 11.398 6.759 1.00 97.50 85 GLU A O 1
ATOM 681 N N . HIS A 1 86 ? -6.449 11.601 7.489 1.00 96.75 86 HIS A N 1
ATOM 682 C CA . HIS A 1 86 ? -6.816 12.329 8.709 1.00 96.75 86 HIS A CA 1
ATOM 683 C C . HIS A 1 86 ? -7.392 13.715 8.398 1.00 96.75 86 HIS A C 1
ATOM 685 O O . HIS A 1 86 ? -8.269 14.205 9.114 1.00 96.75 86 HIS A O 1
ATOM 691 N N . PHE A 1 87 ? -6.919 14.340 7.319 1.00 97.12 87 PHE A N 1
ATOM 692 C CA . PHE A 1 87 ? -7.481 15.586 6.827 1.00 97.12 87 PHE A CA 1
ATOM 693 C C . PHE A 1 87 ? -8.887 15.377 6.243 1.00 97.12 87 PHE A C 1
ATOM 695 O O . PHE A 1 87 ? -9.820 16.087 6.606 1.00 97.12 87 PHE A O 1
ATOM 702 N N . ALA A 1 88 ? -9.063 14.388 5.366 1.00 95.00 88 ALA A N 1
ATOM 703 C CA . ALA A 1 88 ? -10.315 14.161 4.652 1.00 95.00 88 ALA A CA 1
ATOM 704 C C . ALA A 1 88 ? -11.441 13.654 5.564 1.00 95.00 88 ALA A C 1
ATOM 706 O O . ALA A 1 88 ? -12.578 14.111 5.433 1.00 95.00 88 ALA A O 1
ATOM 707 N N . SER A 1 89 ? -11.138 12.737 6.487 1.00 94.75 89 SER A N 1
ATOM 708 C CA . SER A 1 89 ? -12.150 12.128 7.351 1.00 94.75 89 SER A CA 1
ATOM 709 C C . SER A 1 89 ? -12.326 12.894 8.678 1.00 94.75 89 SER A C 1
ATOM 711 O O . SER A 1 89 ? -13.295 13.645 8.766 1.00 94.75 89 SER A O 1
ATOM 713 N N . PRO A 1 90 ? -11.432 12.816 9.687 1.00 91.69 90 PRO A N 1
ATOM 714 C CA . PRO A 1 90 ? -11.600 13.543 10.950 1.00 91.69 90 PRO A CA 1
ATOM 715 C C . PRO A 1 90 ? -11.705 15.070 10.845 1.00 91.69 90 PRO A C 1
ATOM 717 O O . PRO A 1 90 ? -12.528 15.663 11.537 1.00 91.69 90 PRO A O 1
ATOM 720 N N . PHE A 1 91 ? -10.851 15.721 10.045 1.00 92.69 91 PHE A N 1
ATOM 721 C CA . PHE A 1 91 ? -10.750 17.188 10.047 1.00 92.69 91 PHE A CA 1
ATOM 722 C C . PHE A 1 91 ? -11.808 17.861 9.164 1.00 92.69 91 PHE A C 1
ATOM 724 O O . PHE A 1 91 ? -12.461 18.806 9.599 1.00 92.69 91 PHE A O 1
ATOM 731 N N . MET A 1 92 ? -11.987 17.381 7.931 1.00 95.44 92 MET A N 1
ATOM 732 C CA . MET A 1 92 ? -12.953 17.938 6.978 1.00 95.44 92 MET A CA 1
ATOM 733 C C . MET A 1 92 ? -14.347 17.302 7.103 1.00 95.44 92 MET A C 1
ATOM 735 O O . MET A 1 92 ? -15.331 17.926 6.712 1.00 95.44 92 MET A O 1
ATOM 739 N N . GLY A 1 93 ? -14.454 16.075 7.625 1.00 93.25 93 GLY A N 1
ATOM 740 C CA . GLY A 1 93 ? -15.726 15.351 7.705 1.00 93.25 93 GLY A CA 1
ATOM 741 C C . GLY A 1 93 ? -16.244 14.848 6.354 1.00 93.25 93 GLY A C 1
ATOM 742 O O . GLY A 1 93 ? -17.442 14.616 6.216 1.00 93.25 93 GLY A O 1
ATOM 743 N N . GLY A 1 94 ? -15.376 14.685 5.347 1.00 93.25 94 GLY A N 1
ATOM 744 C CA . GLY A 1 94 ? -15.769 14.263 3.995 1.00 93.25 94 GLY A CA 1
ATOM 745 C C . GLY A 1 94 ? -16.371 12.853 3.936 1.00 93.25 94 GLY A C 1
ATOM 746 O O . GLY A 1 94 ? -17.183 12.561 3.063 1.00 93.25 94 GLY A O 1
ATOM 747 N N . TYR A 1 95 ? -15.998 11.992 4.882 1.00 93.00 95 TYR A N 1
ATOM 748 C CA . TYR A 1 95 ? -16.661 10.730 5.215 1.00 93.00 95 TYR A CA 1
ATOM 749 C C . TYR A 1 95 ? -16.238 10.300 6.625 1.00 93.00 95 TYR A C 1
ATOM 751 O O . TYR A 1 95 ? -15.227 10.768 7.158 1.00 93.00 95 TYR A O 1
ATOM 759 N N . THR A 1 96 ? -16.993 9.394 7.241 1.00 92.44 96 THR A N 1
ATOM 760 C CA . THR A 1 96 ? -16.729 8.921 8.604 1.00 92.44 96 THR A CA 1
ATOM 761 C C . THR A 1 96 ? -16.493 7.417 8.647 1.00 92.44 96 THR A C 1
ATOM 763 O O . THR A 1 96 ? -17.188 6.628 8.010 1.00 92.44 96 THR A O 1
ATOM 766 N N . TYR A 1 97 ? -15.498 7.017 9.435 1.00 93.69 97 TYR A N 1
ATOM 767 C CA . TYR A 1 97 ? -15.290 5.625 9.821 1.00 93.69 97 TYR A CA 1
ATOM 768 C C . TYR A 1 97 ? -16.196 5.246 10.997 1.00 93.69 97 TYR A C 1
ATOM 770 O O . TYR A 1 97 ? -16.552 6.098 11.812 1.00 93.69 97 TYR A O 1
ATOM 778 N N . ARG A 1 98 ? -16.522 3.952 11.134 1.00 92.44 98 ARG A N 1
ATOM 779 C CA . ARG A 1 98 ? -17.476 3.449 12.145 1.00 92.44 98 ARG A CA 1
ATOM 780 C C . ARG A 1 98 ? -17.143 3.873 13.581 1.00 92.44 98 ARG A C 1
ATOM 782 O O . ARG A 1 98 ? -18.053 4.144 14.354 1.00 92.44 98 ARG A O 1
ATOM 789 N N . PHE A 1 99 ? -15.859 3.922 13.933 1.00 94.00 99 PHE A N 1
ATOM 790 C CA . PHE A 1 99 ? -15.396 4.295 15.275 1.00 94.00 99 PHE A CA 1
ATOM 791 C C . PHE A 1 99 ? -14.929 5.757 15.382 1.00 94.00 99 PHE A C 1
ATOM 793 O O . PHE A 1 99 ? -14.360 6.147 16.395 1.00 94.00 99 PHE A O 1
ATOM 800 N N . GLY A 1 100 ? -15.166 6.581 14.355 1.00 91.50 100 GLY A N 1
ATOM 801 C CA . GLY A 1 100 ? -14.813 8.007 14.355 1.00 91.50 100 GLY A CA 1
ATOM 802 C C . GLY A 1 100 ? -13.315 8.311 14.225 1.00 91.50 100 GLY A C 1
ATOM 803 O O . GLY A 1 100 ? -12.936 9.474 14.143 1.00 91.50 100 GLY A O 1
ATOM 804 N N . ASN A 1 101 ? -12.460 7.289 14.169 1.00 92.88 101 ASN A N 1
ATOM 805 C CA . ASN A 1 101 ? -11.028 7.401 13.909 1.00 92.88 101 ASN A CA 1
ATOM 806 C C . ASN A 1 101 ? -10.651 6.687 12.610 1.00 92.88 101 ASN A C 1
ATOM 808 O O . ASN A 1 101 ? -11.345 5.771 12.171 1.00 92.88 101 ASN A O 1
ATOM 812 N N . VAL A 1 102 ? -9.502 7.053 12.043 1.00 96.44 102 VAL A N 1
ATOM 813 C CA . VAL A 1 102 ? -8.896 6.296 10.943 1.00 96.44 102 VAL A CA 1
ATOM 814 C C . VAL A 1 102 ? -8.478 4.910 11.469 1.00 96.44 102 VAL A C 1
ATOM 816 O O . VAL A 1 102 ? -7.713 4.846 12.440 1.00 96.44 102 VAL A O 1
ATOM 819 N N . PRO A 1 103 ? -8.968 3.798 10.888 1.00 96.62 103 PRO A N 1
ATOM 820 C CA . PRO A 1 103 ? -8.604 2.454 11.319 1.00 96.62 103 PRO A CA 1
ATOM 821 C C . PRO A 1 103 ? -7.108 2.171 11.178 1.00 96.62 103 PRO A C 1
ATOM 823 O O . PRO A 1 103 ? -6.468 2.562 10.201 1.00 96.62 103 PRO A O 1
ATOM 826 N N . ALA A 1 104 ? -6.548 1.400 12.111 1.00 96.25 104 ALA A N 1
ATOM 827 C CA . ALA A 1 104 ? -5.112 1.104 12.145 1.00 96.25 104 ALA A CA 1
ATOM 828 C C . ALA A 1 104 ? -4.597 0.316 10.921 1.00 96.25 104 ALA A C 1
ATOM 830 O O . ALA A 1 104 ? -3.395 0.312 10.656 1.00 96.25 104 ALA A O 1
ATOM 831 N N . TYR A 1 105 ? -5.484 -0.344 10.167 1.00 96.94 105 TYR A N 1
ATOM 832 C CA . TYR A 1 105 ? -5.133 -1.040 8.926 1.00 96.94 105 TYR A CA 1
ATOM 833 C C . TYR A 1 105 ? -5.015 -0.109 7.711 1.00 96.94 105 TYR A C 1
ATOM 835 O O . TYR A 1 105 ? -4.451 -0.524 6.698 1.00 96.94 105 TYR A O 1
ATOM 843 N N . VAL A 1 106 ? -5.514 1.132 7.785 1.00 97.62 106 VAL A N 1
ATOM 844 C CA . VAL A 1 106 ? -5.517 2.065 6.647 1.00 97.62 106 VAL A CA 1
ATOM 845 C C . VAL A 1 106 ? -4.093 2.474 6.243 1.00 97.62 106 VAL A C 1
ATOM 847 O O . VAL A 1 106 ? -3.745 2.271 5.076 1.00 97.62 106 VAL A O 1
ATOM 850 N N . PRO A 1 107 ? -3.206 2.929 7.158 1.00 98.31 107 PRO A N 1
ATOM 851 C CA . PRO A 1 107 ? -1.828 3.264 6.795 1.00 98.31 107 PRO A CA 1
ATOM 852 C C . PRO A 1 107 ? -1.043 2.121 6.118 1.00 98.31 107 PRO A C 1
ATOM 854 O O . PRO A 1 107 ? -0.526 2.339 5.018 1.00 98.31 107 PRO A O 1
ATOM 857 N N . PRO A 1 108 ? -0.959 0.891 6.676 1.00 98.44 108 PRO A N 1
ATOM 858 C CA . PRO A 1 108 ? -0.243 -0.188 5.999 1.00 98.44 108 PRO A CA 1
ATOM 859 C C . PRO A 1 108 ? -0.955 -0.655 4.722 1.00 98.44 108 PRO A C 1
ATOM 861 O O . PRO A 1 108 ? -0.287 -1.075 3.776 1.00 98.44 108 PRO A O 1
ATOM 864 N N . G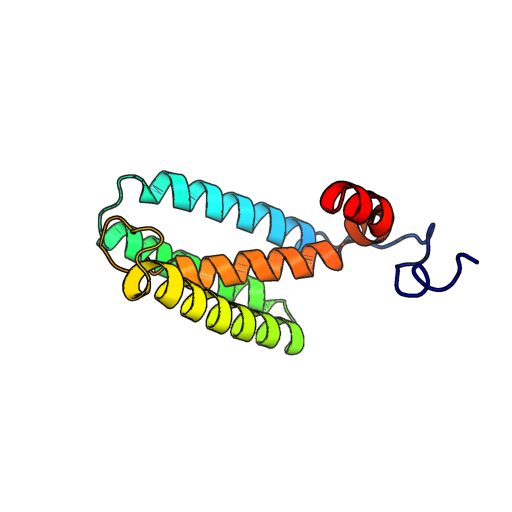LY A 1 109 ? -2.286 -0.534 4.653 1.00 98.19 109 GLY A N 1
ATOM 865 C CA . GLY A 1 109 ? -3.068 -0.776 3.441 1.00 98.19 109 GLY A CA 1
ATOM 866 C C . GLY A 1 109 ? -2.627 0.116 2.280 1.00 98.19 109 GLY A C 1
ATOM 867 O O . GLY A 1 109 ? -2.309 -0.396 1.205 1.00 98.19 109 GLY A O 1
ATOM 868 N N . HIS A 1 110 ? -2.499 1.428 2.508 1.00 98.44 110 HIS A N 1
ATOM 869 C CA . HIS A 1 110 ? -1.960 2.353 1.503 1.00 98.44 110 HIS A CA 1
ATOM 870 C C . HIS A 1 110 ? -0.539 1.984 1.074 1.00 98.44 110 HIS A C 1
ATOM 872 O O . HIS A 1 110 ? -0.230 2.015 -0.118 1.00 98.44 110 HIS A O 1
ATOM 878 N N . GLY A 1 111 ? 0.313 1.578 2.020 1.00 98.62 111 GLY A N 1
ATOM 879 C CA . GLY A 1 111 ? 1.665 1.112 1.716 1.00 98.62 111 GLY A CA 1
ATOM 880 C C . GLY A 1 111 ? 1.686 -0.101 0.783 1.00 98.62 111 GLY A C 1
ATOM 881 O O . GLY A 1 111 ? 2.438 -0.115 -0.192 1.00 98.62 111 GLY A O 1
ATOM 882 N N . MET A 1 112 ? 0.832 -1.098 1.035 1.00 98.62 112 MET A N 1
ATOM 883 C CA . MET A 1 112 ? 0.720 -2.292 0.188 1.00 98.62 112 MET A CA 1
ATOM 884 C C . MET A 1 112 ? 0.151 -1.968 -1.201 1.00 98.62 112 MET A C 1
ATOM 886 O O . MET A 1 112 ? 0.640 -2.495 -2.204 1.00 98.62 112 MET A O 1
ATOM 890 N N . VAL A 1 113 ? -0.838 -1.072 -1.285 1.00 98.25 113 VAL A N 1
ATOM 891 C CA . VAL A 1 113 ? -1.402 -0.6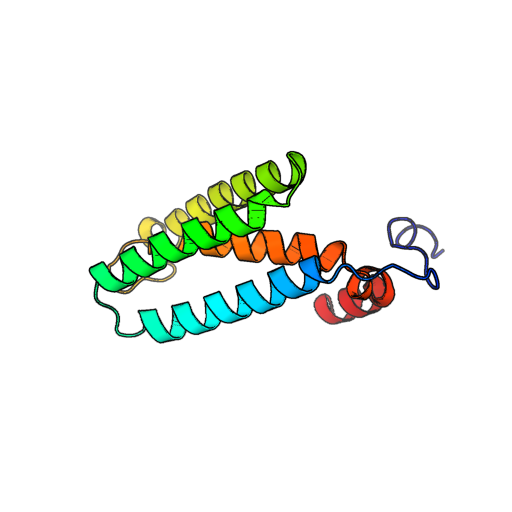10 -2.567 1.00 98.25 113 VAL A CA 1
ATOM 892 C C . VAL A 1 113 ? -0.355 0.153 -3.381 1.00 98.25 113 VAL A C 1
ATOM 894 O O . VAL A 1 113 ? -0.187 -0.115 -4.571 1.00 98.25 113 VAL A O 1
ATOM 897 N N . TYR A 1 114 ? 0.413 1.044 -2.749 1.00 98.50 114 TYR A N 1
ATOM 898 C CA . TYR A 1 114 ? 1.516 1.734 -3.416 1.00 98.50 114 TYR A CA 1
ATOM 899 C C . TYR A 1 114 ? 2.589 0.747 -3.897 1.00 98.50 114 TYR A C 1
ATOM 901 O O . TYR A 1 114 ? 3.011 0.797 -5.054 1.00 98.50 114 TYR A O 1
ATOM 909 N N . LEU A 1 115 ? 2.995 -0.198 -3.043 1.00 98.62 115 LEU A N 1
ATOM 910 C CA . LEU A 1 115 ? 3.961 -1.231 -3.418 1.00 98.62 115 LEU A CA 1
ATOM 911 C C . LEU A 1 115 ? 3.450 -2.089 -4.585 1.00 98.62 115 LEU A C 1
ATOM 913 O O . LEU A 1 115 ? 4.227 -2.441 -5.469 1.00 98.62 115 LEU A O 1
ATOM 917 N N . THR A 1 116 ? 2.148 -2.376 -4.630 1.00 98.38 116 THR A N 1
ATOM 918 C CA . THR A 1 116 ? 1.502 -3.050 -5.764 1.00 98.38 116 THR A CA 1
ATOM 919 C C . THR A 1 116 ? 1.639 -2.241 -7.049 1.00 98.38 116 THR A C 1
ATOM 921 O O . THR A 1 116 ? 1.993 -2.812 -8.078 1.00 98.38 116 THR A O 1
ATOM 924 N N . ALA A 1 117 ? 1.435 -0.922 -7.005 1.00 97.25 117 ALA A N 1
ATOM 925 C CA . ALA A 1 117 ? 1.629 -0.064 -8.174 1.00 97.25 117 ALA A CA 1
ATOM 926 C C . ALA A 1 117 ? 3.079 -0.120 -8.686 1.00 97.25 117 ALA A C 1
ATOM 928 O O . ALA A 1 117 ? 3.298 -0.307 -9.883 1.00 97.25 117 ALA A O 1
ATOM 929 N N . VAL A 1 118 ? 4.068 -0.047 -7.788 1.00 97.56 118 VAL A N 1
ATOM 930 C CA . VAL A 1 118 ? 5.495 -0.167 -8.142 1.00 97.56 118 VAL A CA 1
ATOM 931 C C . VAL A 1 118 ? 5.818 -1.548 -8.722 1.00 97.56 118 VAL A C 1
ATOM 933 O O . VAL A 1 118 ? 6.483 -1.647 -9.755 1.00 97.56 118 VAL A O 1
ATOM 936 N N . ALA A 1 119 ? 5.335 -2.617 -8.084 1.00 97.88 119 ALA A N 1
ATOM 937 C CA . ALA A 1 119 ? 5.548 -3.994 -8.519 1.00 97.88 119 ALA A CA 1
ATOM 938 C C . ALA A 1 119 ? 4.937 -4.250 -9.904 1.00 97.88 119 ALA A C 1
ATOM 940 O O . ALA A 1 119 ? 5.601 -4.790 -10.789 1.00 97.88 119 ALA A O 1
ATOM 941 N N . LEU A 1 120 ? 3.698 -3.806 -10.128 1.00 96.50 120 LEU A N 1
ATOM 942 C CA . LEU A 1 120 ? 3.045 -3.917 -11.425 1.00 96.50 120 LEU A CA 1
ATOM 943 C C . LEU A 1 120 ? 3.766 -3.079 -12.477 1.00 96.50 120 LEU A C 1
ATOM 945 O O . LEU A 1 120 ? 4.060 -3.624 -13.533 1.00 96.50 120 LEU A O 1
ATOM 949 N N . ALA A 1 121 ? 4.145 -1.831 -12.188 1.00 94.31 121 ALA A N 1
ATOM 950 C CA . ALA A 1 121 ? 4.837 -0.958 -13.141 1.00 94.31 121 ALA A CA 1
ATOM 951 C C . ALA A 1 121 ? 6.154 -1.553 -13.675 1.00 94.31 121 ALA A C 1
ATOM 953 O O . ALA A 1 121 ? 6.492 -1.340 -14.840 1.00 94.31 121 ALA A O 1
ATOM 954 N N . ARG A 1 122 ? 6.877 -2.334 -12.858 1.00 94.19 122 ARG A N 1
ATOM 955 C CA . ARG A 1 122 ? 8.108 -3.036 -13.272 1.00 94.19 122 ARG A CA 1
ATOM 956 C C . ARG A 1 122 ? 7.885 -4.473 -13.766 1.00 94.19 122 ARG A C 1
ATOM 958 O O . ARG A 1 122 ? 8.851 -5.156 -14.105 1.00 94.19 122 ARG A O 1
ATOM 965 N N . SER A 1 123 ? 6.643 -4.949 -13.797 1.00 95.06 123 SER A N 1
ATOM 966 C CA . SER A 1 123 ? 6.311 -6.300 -14.247 1.00 95.06 123 SER A CA 1
ATOM 967 C C . SER A 1 123 ? 6.362 -6.409 -15.774 1.00 95.06 123 SER A C 1
ATOM 969 O O . SER A 1 123 ? 5.961 -5.491 -16.492 1.00 95.06 123 SER A O 1
ATOM 971 N N . GLY A 1 124 ? 6.787 -7.566 -16.294 1.00 93.44 124 GLY A N 1
ATOM 972 C CA . GLY A 1 124 ? 6.851 -7.794 -17.743 1.00 93.44 124 GLY A CA 1
ATOM 973 C C . GLY A 1 124 ? 5.528 -7.551 -18.486 1.00 93.44 124 GLY A C 1
ATOM 974 O O . GLY A 1 124 ? 5.547 -7.101 -19.629 1.00 93.44 124 GLY A O 1
ATOM 975 N N . PHE A 1 125 ? 4.377 -7.773 -17.839 1.00 92.94 125 PHE A N 1
ATOM 976 C CA . PHE A 1 125 ? 3.060 -7.501 -18.418 1.00 92.94 125 PHE A CA 1
ATOM 977 C C . PHE A 1 125 ? 2.827 -6.002 -18.637 1.00 92.94 125 PHE A C 1
ATOM 979 O O . PHE A 1 125 ? 2.515 -5.592 -19.754 1.00 92.94 125 PHE A O 1
ATOM 986 N N . PHE A 1 126 ? 3.025 -5.176 -17.605 1.00 93.38 126 PHE A N 1
ATOM 987 C CA . PHE A 1 126 ? 2.850 -3.725 -17.726 1.00 93.38 126 PHE A CA 1
ATOM 988 C C . PHE A 1 126 ? 3.904 -3.110 -18.639 1.00 93.38 126 PHE A C 1
ATOM 990 O O . PHE A 1 126 ? 3.566 -2.255 -19.448 1.00 93.38 126 PHE A O 1
ATOM 997 N N . LEU A 1 127 ? 5.150 -3.587 -18.590 1.00 92.81 127 LEU A N 1
ATOM 998 C CA . LEU A 1 127 ? 6.196 -3.132 -19.508 1.00 92.81 127 LEU A CA 1
ATOM 999 C C . LEU A 1 127 ? 5.891 -3.481 -20.968 1.00 92.81 127 LEU A C 1
ATOM 1001 O O . LEU A 1 127 ? 6.292 -2.743 -21.858 1.00 92.81 127 LEU A O 1
ATOM 1005 N N . ARG A 1 128 ? 5.163 -4.571 -21.238 1.00 91.38 128 ARG A N 1
ATOM 1006 C CA . ARG A 1 128 ? 4.765 -4.958 -22.601 1.00 91.38 128 ARG A CA 1
ATOM 1007 C C . ARG A 1 128 ? 3.552 -4.183 -23.114 1.00 91.38 128 ARG A C 1
ATOM 1009 O O . ARG A 1 128 ? 3.503 -3.861 -24.299 1.00 91.38 128 ARG A O 1
ATOM 1016 N N . TRP A 1 129 ? 2.586 -3.901 -22.243 1.00 91.19 129 TRP A N 1
ATOM 1017 C CA . TRP A 1 129 ? 1.283 -3.329 -22.610 1.00 91.19 129 TRP A CA 1
ATOM 1018 C C . TRP A 1 129 ? 1.068 -1.891 -22.117 1.00 91.19 129 TRP A C 1
ATOM 1020 O O . TRP A 1 129 ? -0.048 -1.380 -22.164 1.00 91.19 129 TRP A O 1
ATOM 1030 N N . HIS A 1 130 ? 2.124 -1.215 -21.661 1.00 89.81 130 HIS A N 1
ATOM 1031 C CA . HIS A 1 130 ? 2.081 0.123 -21.061 1.00 89.81 130 HIS A CA 1
ATOM 1032 C C . HIS A 1 130 ? 1.263 1.154 -21.853 1.00 89.81 130 HIS A C 1
ATOM 1034 O O . HIS A 1 130 ? 0.538 1.930 -21.242 1.00 89.81 130 HIS A O 1
ATOM 1040 N N . ARG A 1 131 ? 1.345 1.185 -23.195 1.00 88.81 131 ARG A N 1
ATOM 1041 C CA . ARG A 1 131 ? 0.611 2.176 -24.017 1.00 88.81 131 ARG A CA 1
ATOM 1042 C C . ARG A 1 131 ? -0.885 1.910 -23.995 1.00 88.81 131 ARG A C 1
ATOM 1044 O O . ARG A 1 131 ? -1.663 2.847 -23.891 1.00 88.81 131 ARG A O 1
ATOM 1051 N N . GLN A 1 132 ? -1.267 0.643 -24.115 1.00 91.81 132 GLN A N 1
ATOM 1052 C CA . GLN A 1 132 ? -2.655 0.200 -24.126 1.00 91.81 132 GLN A CA 1
ATOM 1053 C C . GLN A 1 132 ? -3.276 0.372 -22.744 1.00 91.81 132 GLN A C 1
ATOM 1055 O O . GLN A 1 132 ? -4.382 0.884 -22.645 1.00 91.81 132 GLN A O 1
ATOM 1060 N N . ILE A 1 133 ? -2.538 0.012 -21.689 1.00 92.06 133 ILE A N 1
ATOM 1061 C CA . ILE A 1 133 ? -2.959 0.227 -20.302 1.00 92.06 133 ILE A CA 1
ATOM 1062 C C . ILE A 1 133 ? -3.122 1.726 -20.032 1.00 92.06 133 ILE A C 1
ATOM 1064 O O . ILE A 1 133 ? -4.158 2.140 -19.531 1.00 92.06 133 ILE A O 1
ATOM 1068 N N . ALA A 1 134 ? -2.136 2.552 -20.400 1.00 90.62 134 ALA A N 1
ATOM 1069 C CA . ALA A 1 134 ? -2.217 3.997 -20.199 1.00 90.62 134 ALA A CA 1
ATOM 1070 C C . ALA A 1 134 ? -3.377 4.627 -20.981 1.00 90.62 134 ALA A C 1
ATOM 1072 O O . ALA A 1 134 ? -4.090 5.451 -20.423 1.00 90.62 134 ALA A O 1
ATOM 1073 N N . ALA A 1 135 ? -3.591 4.223 -22.239 1.00 91.50 135 ALA A N 1
ATOM 1074 C CA . ALA A 1 135 ? -4.740 4.676 -23.017 1.00 91.50 135 ALA A CA 1
ATOM 1075 C C . ALA A 1 135 ? -6.046 4.288 -22.314 1.00 91.50 135 ALA A C 1
ATOM 1077 O O . ALA A 1 135 ? -6.822 5.168 -21.989 1.00 91.50 135 ALA A O 1
ATOM 1078 N N . PHE A 1 136 ? -6.220 3.009 -21.973 1.00 94.62 136 PHE A N 1
ATOM 1079 C CA . PHE A 1 136 ? -7.420 2.497 -21.307 1.00 94.62 136 PHE A CA 1
ATOM 1080 C C . PHE A 1 136 ? -7.748 3.190 -19.975 1.00 94.62 136 PHE A C 1
ATOM 1082 O O . PHE A 1 136 ? -8.914 3.324 -19.637 1.00 94.62 136 PHE A O 1
ATOM 1089 N N . VAL A 1 137 ? -6.739 3.597 -19.199 1.00 90.81 137 VAL A N 1
ATOM 1090 C CA . VAL A 1 137 ? -6.955 4.254 -17.897 1.00 90.81 137 VAL A CA 1
ATOM 1091 C C . VAL A 1 137 ? -7.279 5.745 -18.041 1.00 90.81 137 VAL A C 1
ATOM 1093 O O . VAL A 1 137 ? -7.960 6.299 -17.183 1.00 90.81 137 VAL A O 1
ATOM 1096 N N . VAL A 1 138 ? -6.762 6.411 -19.079 1.00 90.31 138 VAL A N 1
ATOM 1097 C CA . VAL A 1 138 ? -6.883 7.873 -19.247 1.00 90.31 138 VAL A CA 1
ATOM 1098 C C . VAL A 1 138 ? -8.036 8.272 -20.179 1.00 90.31 138 VAL A C 1
ATOM 1100 O O . VAL A 1 138 ? -8.483 9.416 -20.110 1.00 90.31 138 VAL A O 1
ATOM 1103 N N . THR A 1 139 ? -8.510 7.369 -21.043 1.00 82.38 139 THR A N 1
ATOM 1104 C CA . THR A 1 139 ? -9.655 7.590 -21.950 1.00 82.38 139 THR A CA 1
ATOM 1105 C C . THR A 1 139 ? -10.932 6.985 -21.402 1.00 82.38 139 THR A C 1
ATOM 1107 O O . THR A 1 139 ? -11.969 7.677 -21.451 1.00 82.38 139 THR A O 1
#